Protein AF-A0AAE9IW51-F1 (afdb_monomer_lite)

Organism: Caenorhabditis briggsae (NCBI:txid6238)

Radius of gyration: 27.3 Å; chains: 1; bounding box: 55×46×80 Å

pLDDT: mean 70.77, std 19.87, range [39.03, 98.0]

Structure (mmCIF, N/CA/C/O backbone):
data_AF-A0AAE9IW51-F1
#
_entry.id   AF-A0AAE9IW51-F1
#
loop_
_atom_site.group_PDB
_atom_site.id
_atom_site.type_symbol
_atom_site.label_atom_id
_atom_site.label_alt_id
_atom_site.label_comp_id
_atom_site.label_asym_id
_atom_site.label_entity_id
_atom_site.label_seq_id
_atom_site.pdbx_PDB_ins_code
_atom_site.Cartn_x
_atom_site.Cartn_y
_atom_site.Cartn_z
_atom_site.occupancy
_atom_site.B_iso_or_equiv
_atom_site.auth_seq_id
_atom_site.auth_comp_id
_atom_site.auth_asym_id
_atom_site.auth_atom_id
_atom_site.pdbx_PDB_model_num
ATOM 1 N N . MET A 1 1 ? 14.174 -8.996 -40.559 1.00 56.66 1 MET A N 1
ATOM 2 C CA . MET A 1 1 ? 14.990 -7.969 -39.880 1.00 56.66 1 MET A CA 1
ATOM 3 C C . MET A 1 1 ? 15.028 -8.341 -38.411 1.00 56.66 1 MET A C 1
ATOM 5 O O . MET A 1 1 ? 13.970 -8.428 -37.804 1.00 56.66 1 MET A O 1
ATOM 9 N N . THR A 1 2 ? 16.195 -8.704 -37.888 1.00 71.12 2 THR A N 1
ATOM 10 C CA . THR A 1 2 ? 16.385 -9.050 -36.473 1.00 71.12 2 THR A CA 1
ATOM 11 C C . THR A 1 2 ? 16.519 -7.768 -35.658 1.00 71.12 2 THR A C 1
ATOM 13 O O . THR A 1 2 ? 17.213 -6.85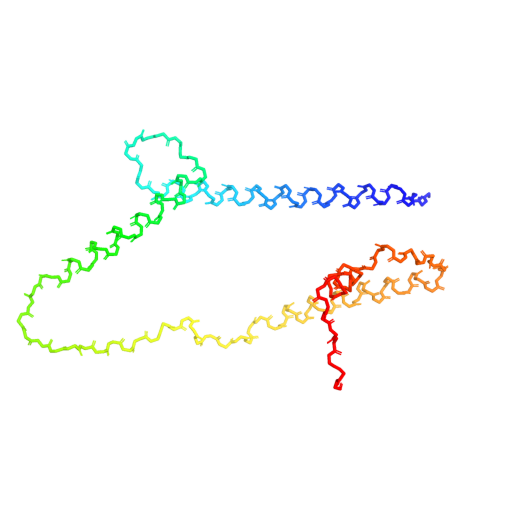4 -36.098 1.00 71.12 2 THR A O 1
ATOM 16 N N . LEU A 1 3 ? 15.854 -7.699 -34.502 1.00 78.50 3 LEU A N 1
ATOM 17 C CA . LEU A 1 3 ? 16.012 -6.584 -33.566 1.00 78.50 3 LEU A CA 1
ATOM 18 C C . LEU A 1 3 ? 17.476 -6.487 -33.131 1.00 78.50 3 LEU A C 1
ATOM 20 O O . LEU A 1 3 ? 18.125 -7.502 -32.866 1.00 78.50 3 LEU A O 1
ATOM 24 N N . THR A 1 4 ? 17.985 -5.267 -33.059 1.00 87.88 4 THR A N 1
ATOM 25 C CA . THR A 1 4 ? 19.321 -4.986 -32.540 1.00 87.88 4 THR A CA 1
ATOM 26 C C . THR A 1 4 ? 19.378 -5.274 -31.035 1.00 87.88 4 THR A C 1
ATOM 28 O O . THR A 1 4 ? 18.366 -5.239 -30.328 1.00 87.88 4 THR A O 1
ATOM 31 N N . ALA A 1 5 ? 20.575 -5.547 -30.510 1.00 83.56 5 ALA A N 1
ATOM 32 C CA . ALA A 1 5 ? 20.765 -5.792 -29.078 1.00 83.56 5 ALA A CA 1
ATOM 33 C C . ALA A 1 5 ? 20.297 -4.604 -28.211 1.00 83.56 5 ALA A C 1
ATOM 35 O O . ALA A 1 5 ? 19.733 -4.802 -27.133 1.00 83.56 5 ALA A O 1
ATOM 36 N N . GLU A 1 6 ? 20.466 -3.376 -28.708 1.00 88.00 6 GLU A N 1
ATOM 37 C CA . GLU A 1 6 ? 20.018 -2.151 -28.042 1.00 88.00 6 GLU A CA 1
ATOM 38 C C . GLU A 1 6 ? 18.486 -2.065 -27.959 1.00 88.00 6 GLU A C 1
ATOM 40 O O . GLU A 1 6 ? 17.930 -1.749 -26.903 1.00 88.00 6 GLU A O 1
ATOM 45 N N . GLU A 1 7 ? 17.779 -2.419 -29.035 1.00 83.00 7 GLU A N 1
ATOM 46 C CA . GLU A 1 7 ? 16.314 -2.468 -29.048 1.00 83.00 7 GLU A CA 1
ATOM 47 C C . GLU A 1 7 ? 15.779 -3.519 -28.067 1.00 83.00 7 GLU A C 1
ATOM 49 O O . GLU A 1 7 ? 14.828 -3.249 -27.328 1.00 83.00 7 GLU A O 1
ATOM 54 N N . ILE A 1 8 ? 16.427 -4.687 -27.990 1.00 85.19 8 ILE A N 1
ATOM 55 C CA . ILE A 1 8 ? 16.082 -5.745 -27.029 1.00 85.19 8 ILE A CA 1
ATOM 56 C C . ILE A 1 8 ? 16.307 -5.263 -25.587 1.00 85.19 8 ILE A C 1
ATOM 58 O O . ILE A 1 8 ? 15.451 -5.466 -24.719 1.00 85.19 8 ILE A O 1
ATOM 62 N N . ALA A 1 9 ? 17.434 -4.602 -25.305 1.00 86.06 9 ALA A N 1
ATOM 63 C CA . ALA A 1 9 ? 17.732 -4.057 -23.981 1.00 86.06 9 ALA A CA 1
ATOM 64 C C . ALA A 1 9 ? 16.713 -2.981 -23.564 1.00 86.06 9 ALA A C 1
ATOM 66 O O . ALA A 1 9 ? 16.192 -3.012 -22.443 1.00 86.06 9 ALA A O 1
ATOM 67 N N . ASN A 1 10 ? 16.357 -2.080 -24.483 1.00 89.06 10 ASN A N 1
ATOM 68 C CA . ASN A 1 10 ? 15.334 -1.064 -24.252 1.00 89.06 10 ASN A CA 1
ATOM 69 C C . ASN A 1 10 ? 13.959 -1.688 -23.981 1.00 89.06 10 ASN A C 1
ATOM 71 O O . ASN A 1 10 ? 13.305 -1.307 -23.007 1.00 89.06 10 ASN A O 1
ATOM 75 N N . GLN A 1 11 ? 13.543 -2.695 -24.756 1.00 86.19 11 GLN A N 1
ATOM 76 C CA . GLN A 1 11 ? 12.295 -3.427 -24.511 1.00 86.19 11 GLN A CA 1
ATOM 77 C C . GLN A 1 11 ? 12.273 -4.076 -23.122 1.00 86.19 11 GLN A C 1
ATOM 79 O O . GLN A 1 11 ? 11.302 -3.908 -22.380 1.00 86.19 11 GLN A O 1
ATOM 84 N N . LYS A 1 12 ? 13.356 -4.751 -22.712 1.00 86.44 12 LYS A N 1
ATOM 85 C CA . LYS A 1 12 ? 13.472 -5.345 -21.367 1.00 86.44 12 LYS A CA 1
ATOM 86 C C . LYS A 1 12 ? 13.305 -4.296 -20.265 1.00 86.44 12 LYS A C 1
ATOM 88 O O . LYS A 1 12 ? 12.592 -4.537 -19.288 1.00 86.44 12 LYS A O 1
ATOM 93 N N . ARG A 1 13 ? 13.919 -3.120 -20.429 1.00 89.25 13 ARG A N 1
ATOM 94 C CA . ARG A 1 13 ? 13.811 -2.002 -19.478 1.00 89.25 13 ARG A CA 1
ATOM 95 C C . ARG A 1 13 ? 12.382 -1.469 -19.385 1.00 89.25 13 ARG A C 1
ATOM 97 O O . ARG A 1 13 ? 11.875 -1.285 -18.281 1.00 89.25 13 ARG A O 1
ATOM 104 N N . VAL A 1 14 ? 11.713 -1.277 -20.524 1.00 92.12 14 VAL A N 1
ATOM 105 C CA . VAL A 1 14 ? 10.307 -0.840 -20.567 1.00 92.12 14 VAL A CA 1
ATOM 106 C C . VAL A 1 14 ? 9.403 -1.851 -19.862 1.00 92.12 14 VAL A C 1
ATOM 108 O O . VAL A 1 14 ? 8.616 -1.462 -18.999 1.00 92.12 14 VAL A O 1
ATOM 111 N N . LEU A 1 15 ? 9.558 -3.145 -20.155 1.00 89.25 15 LEU A N 1
ATOM 112 C CA . LEU A 1 15 ? 8.773 -4.208 -19.520 1.00 89.25 15 LEU A CA 1
ATOM 113 C C . LEU A 1 15 ? 9.025 -4.287 -18.007 1.00 89.25 15 LEU A C 1
ATOM 115 O O . LEU A 1 15 ? 8.082 -4.449 -17.231 1.00 89.25 15 LEU A O 1
ATOM 119 N N . LYS A 1 16 ? 10.279 -4.136 -17.557 1.00 90.06 16 LYS A N 1
ATOM 120 C CA . LYS A 1 16 ? 10.616 -4.060 -16.126 1.00 90.06 16 LYS A CA 1
ATOM 121 C C . LYS A 1 16 ? 9.899 -2.887 -15.451 1.00 90.06 16 LYS A C 1
ATOM 123 O O . LYS A 1 16 ? 9.170 -3.108 -14.487 1.00 90.06 16 LYS A O 1
ATOM 128 N N . ASN A 1 17 ? 10.016 -1.684 -16.008 1.00 93.00 17 ASN A N 1
ATOM 129 C CA . ASN A 1 17 ? 9.377 -0.486 -15.461 1.00 93.00 17 ASN A CA 1
ATOM 130 C C . ASN A 1 17 ? 7.846 -0.608 -15.441 1.00 93.00 17 ASN A C 1
ATOM 132 O O . ASN A 1 17 ? 7.191 -0.165 -14.497 1.00 93.00 17 ASN A O 1
ATOM 136 N N . GLN A 1 18 ? 7.257 -1.227 -16.467 1.00 93.25 18 GLN A N 1
ATOM 137 C CA . GLN A 1 18 ? 5.818 -1.471 -16.519 1.00 93.25 18 GLN A CA 1
ATOM 138 C C . GLN A 1 18 ? 5.366 -2.418 -15.402 1.00 93.25 18 GLN A C 1
ATOM 140 O O . GLN A 1 18 ? 4.368 -2.130 -14.738 1.00 93.25 18 GLN A O 1
ATOM 145 N N . ARG A 1 19 ? 6.114 -3.500 -15.149 1.00 94.31 19 ARG A N 1
ATOM 146 C CA . ARG A 1 19 ? 5.840 -4.425 -14.038 1.00 94.31 19 ARG A CA 1
ATOM 147 C C . ARG A 1 19 ? 5.949 -3.736 -12.681 1.00 94.31 19 ARG A C 1
ATOM 149 O O . ARG A 1 19 ? 5.055 -3.886 -11.854 1.00 94.31 19 ARG A O 1
ATOM 156 N N . GLU A 1 20 ? 6.989 -2.936 -12.464 1.00 96.56 20 GLU A N 1
ATOM 157 C CA . GLU A 1 20 ? 7.164 -2.177 -11.218 1.00 96.56 20 GLU A CA 1
ATOM 158 C C . GLU A 1 20 ? 6.029 -1.167 -11.010 1.00 96.56 20 GLU A C 1
ATOM 160 O O . GLU A 1 20 ? 5.435 -1.093 -9.933 1.00 96.56 20 GLU A O 1
ATOM 165 N N . LYS A 1 21 ? 5.638 -0.440 -12.062 1.00 96.06 21 LYS A N 1
ATOM 166 C CA . LYS A 1 21 ? 4.493 0.475 -12.012 1.00 96.06 21 LYS A CA 1
ATOM 167 C C . LYS A 1 21 ? 3.202 -0.255 -11.642 1.00 96.06 21 LYS A C 1
ATOM 169 O O . LYS A 1 21 ? 2.474 0.222 -10.773 1.00 96.06 21 LYS A O 1
ATOM 174 N N . GLN A 1 22 ? 2.922 -1.402 -12.264 1.00 96.62 22 GLN A N 1
ATOM 175 C CA . GLN A 1 22 ? 1.755 -2.227 -11.932 1.00 96.62 22 GLN A CA 1
ATOM 176 C C . GLN A 1 22 ? 1.804 -2.726 -10.483 1.00 96.62 22 GLN A C 1
ATOM 178 O O . GLN A 1 22 ? 0.794 -2.680 -9.781 1.00 96.62 22 GLN A O 1
ATOM 183 N N . HIS A 1 23 ? 2.980 -3.136 -10.010 1.00 96.44 23 HIS A N 1
ATOM 184 C CA . HIS A 1 23 ? 3.192 -3.551 -8.628 1.00 96.44 23 HIS A CA 1
ATOM 185 C C . HIS A 1 23 ? 2.836 -2.429 -7.638 1.00 96.44 23 HIS A C 1
ATOM 187 O O . HIS A 1 23 ? 1.998 -2.626 -6.754 1.00 96.44 23 HIS A O 1
ATOM 193 N N . TYR A 1 24 ? 3.374 -1.220 -7.830 1.00 97.56 24 TYR A N 1
ATOM 194 C CA . TYR A 1 24 ? 3.053 -0.075 -6.972 1.00 97.56 24 TYR A CA 1
ATOM 195 C C . TYR A 1 24 ? 1.588 0.367 -7.085 1.00 97.56 24 TYR A C 1
ATOM 197 O O . TYR A 1 24 ? 0.995 0.773 -6.084 1.00 97.56 24 TYR A O 1
ATOM 205 N N . GLN A 1 25 ? 0.980 0.279 -8.272 1.00 96.88 25 GLN A N 1
ATOM 206 C CA . GLN A 1 25 ? -0.450 0.549 -8.459 1.00 96.88 25 GLN A CA 1
ATOM 207 C C . GLN A 1 25 ? -1.314 -0.413 -7.641 1.00 96.88 25 GLN A C 1
ATOM 209 O O . GLN A 1 25 ? -2.244 0.032 -6.968 1.00 96.88 25 GLN A O 1
ATOM 214 N N . ASN A 1 26 ? -0.984 -1.706 -7.649 1.00 97.06 26 ASN A N 1
ATOM 215 C CA . ASN A 1 26 ? -1.704 -2.702 -6.866 1.00 97.06 26 ASN A CA 1
ATOM 216 C C . ASN A 1 26 ? -1.559 -2.446 -5.358 1.00 97.06 26 ASN A C 1
ATOM 218 O O . ASN A 1 26 ? -2.558 -2.414 -4.645 1.00 97.06 26 ASN A O 1
ATOM 222 N N . ILE A 1 27 ? -0.342 -2.158 -4.882 1.00 96.88 27 ILE A N 1
ATOM 223 C CA . ILE A 1 27 ? -0.100 -1.800 -3.474 1.00 96.88 27 ILE A CA 1
ATOM 224 C C . ILE A 1 27 ? -0.937 -0.587 -3.060 1.00 96.88 27 ILE A C 1
ATOM 226 O O . ILE A 1 27 ? -1.596 -0.610 -2.023 1.00 96.88 27 ILE A O 1
ATOM 230 N N . ASN A 1 28 ? -0.935 0.476 -3.868 1.00 95.94 28 ASN A N 1
ATOM 231 C CA . ASN A 1 28 ? -1.691 1.686 -3.549 1.00 95.94 28 ASN A CA 1
ATOM 232 C C . ASN A 1 28 ? -3.201 1.418 -3.523 1.00 95.94 28 ASN A C 1
ATOM 234 O O . ASN A 1 28 ? -3.888 1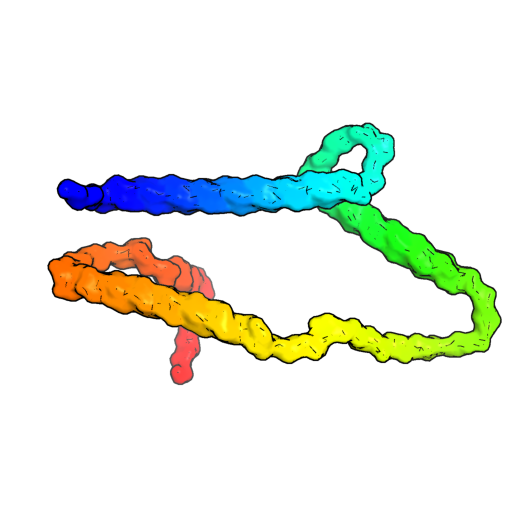.948 -2.656 1.00 95.94 28 ASN A O 1
ATOM 238 N N . LYS A 1 29 ? -3.710 0.563 -4.419 1.00 96.88 29 LYS A N 1
ATOM 239 C CA . LYS A 1 29 ? -5.121 0.157 -4.435 1.00 96.88 29 LYS A CA 1
ATOM 240 C C . LYS A 1 29 ? -5.515 -0.581 -3.155 1.00 96.88 29 LYS A C 1
ATOM 242 O O . LYS A 1 29 ? -6.560 -0.281 -2.582 1.00 96.88 29 LYS A O 1
ATOM 247 N N . GLU A 1 30 ? -4.691 -1.517 -2.686 1.00 97.81 30 GLU A N 1
ATOM 248 C CA . GLU A 1 30 ? -4.956 -2.221 -1.425 1.00 97.81 30 GLU A CA 1
ATOM 249 C C . GLU A 1 30 ? -4.841 -1.286 -0.213 1.00 97.81 30 GLU A C 1
ATOM 251 O O . GLU A 1 30 ? -5.656 -1.361 0.706 1.00 97.81 30 GLU A O 1
ATOM 256 N N . LEU A 1 31 ? -3.908 -0.332 -0.239 1.00 96.31 31 LEU A N 1
ATOM 257 C CA . LEU A 1 31 ? -3.782 0.679 0.810 1.00 96.31 31 LEU A CA 1
ATOM 258 C C . LEU A 1 31 ? -4.997 1.620 0.867 1.00 96.31 31 LEU A C 1
ATOM 260 O O . LEU A 1 31 ? -5.462 1.964 1.951 1.00 96.31 31 LEU A O 1
ATOM 264 N N . GLU A 1 32 ? -5.550 2.009 -0.284 1.00 95.31 32 GLU A N 1
ATOM 265 C CA . GLU A 1 32 ? -6.793 2.784 -0.343 1.00 95.31 32 GLU A CA 1
ATOM 266 C C . GLU A 1 32 ? -7.992 1.991 0.187 1.00 95.31 32 GLU A C 1
ATOM 268 O O . GLU A 1 32 ? -8.835 2.556 0.886 1.00 95.31 32 GLU A O 1
ATOM 273 N N . LYS A 1 33 ? -8.075 0.685 -0.108 1.00 96.25 33 LYS A N 1
ATOM 274 C CA . LYS A 1 33 ? -9.105 -0.187 0.478 1.00 96.25 33 LYS A CA 1
ATOM 275 C C . LYS A 1 33 ? -8.982 -0.248 1.997 1.00 96.25 33 LYS A C 1
ATOM 277 O O . LYS A 1 33 ? -9.999 -0.102 2.669 1.00 96.25 33 LYS A O 1
ATOM 282 N N . LEU A 1 34 ? -7.763 -0.400 2.522 1.00 96.62 34 LEU A N 1
ATOM 283 C CA . LEU A 1 34 ? -7.512 -0.364 3.962 1.00 96.62 34 LEU A CA 1
ATOM 284 C C . LEU A 1 34 ? -7.993 0.963 4.558 1.00 96.62 34 LEU A C 1
ATOM 286 O O . LEU A 1 34 ? -8.772 0.955 5.503 1.00 96.62 34 LEU A O 1
ATOM 290 N N . GLY A 1 35 ? -7.612 2.099 3.965 1.00 94.94 35 GLY A N 1
ATOM 291 C CA . GLY A 1 35 ? -8.016 3.424 4.445 1.00 94.94 35 GLY A CA 1
ATOM 292 C C . GLY A 1 35 ? -9.533 3.622 4.535 1.00 94.94 35 GLY A C 1
ATOM 293 O O . GLY A 1 35 ? -10.001 4.254 5.475 1.00 94.94 35 GLY A O 1
ATOM 294 N N . LYS A 1 36 ? -10.310 3.035 3.613 1.00 93.44 36 LYS A N 1
ATOM 295 C CA . LYS A 1 36 ? -11.786 3.087 3.630 1.00 93.44 36 LYS A CA 1
ATOM 296 C C . LYS A 1 36 ? -12.422 2.282 4.766 1.00 93.44 36 LYS A C 1
ATOM 298 O O . LYS A 1 36 ? -13.549 2.577 5.143 1.00 93.44 36 LYS A O 1
ATOM 303 N N . GLN A 1 37 ? -11.739 1.258 5.273 1.00 94.25 37 GLN A N 1
ATOM 304 C CA . GLN A 1 37 ? -12.231 0.427 6.376 1.00 94.25 37 GLN A CA 1
ATOM 305 C C . GLN A 1 37 ? -11.944 1.041 7.749 1.00 94.25 37 GLN A C 1
ATOM 307 O O . GLN A 1 37 ? -12.522 0.610 8.745 1.00 94.25 37 GLN A O 1
ATOM 312 N N . LEU A 1 38 ? -11.045 2.025 7.820 1.00 94.38 38 LEU A N 1
ATOM 313 C CA . LEU A 1 38 ? -10.666 2.645 9.081 1.00 94.38 38 LEU A CA 1
ATOM 314 C C . LEU A 1 38 ? -11.674 3.722 9.494 1.00 94.38 38 LEU A C 1
ATOM 316 O O . LEU A 1 38 ? -12.082 4.537 8.663 1.00 94.38 38 LEU A O 1
ATOM 320 N N . PRO A 1 39 ? -12.026 3.798 10.787 1.00 93.00 39 PRO A N 1
ATOM 321 C CA . PRO A 1 39 ? -12.826 4.899 11.298 1.00 93.00 39 PRO A CA 1
ATOM 322 C C . PRO A 1 39 ? -12.009 6.198 11.252 1.00 93.00 39 PRO A C 1
ATOM 324 O O . PRO A 1 39 ? -11.075 6.386 12.032 1.00 93.00 39 PRO A O 1
ATOM 327 N N . ASN A 1 40 ? -12.365 7.100 10.333 1.00 88.38 40 ASN A N 1
ATOM 328 C CA . ASN A 1 40 ? -11.741 8.414 10.194 1.00 88.38 40 ASN A CA 1
ATOM 329 C C . ASN A 1 40 ? -12.733 9.547 10.527 1.00 88.38 40 ASN A C 1
ATOM 331 O O . ASN A 1 40 ? -13.470 9.992 9.644 1.00 88.38 40 ASN A O 1
ATOM 335 N N . PRO A 1 41 ? -12.737 10.060 11.769 1.00 72.25 41 PRO A N 1
ATOM 336 C CA . PRO A 1 41 ? -13.666 11.110 12.187 1.00 72.25 41 PRO A CA 1
ATOM 337 C C . PRO A 1 41 ? -13.412 12.462 11.504 1.00 72.25 41 PRO A C 1
ATOM 339 O O . PRO A 1 41 ? -14.320 13.282 11.436 1.00 72.25 41 PRO A O 1
ATOM 342 N N . ALA A 1 42 ? -12.210 12.700 10.968 1.00 78.75 42 ALA A N 1
ATOM 343 C CA . ALA A 1 42 ? -11.888 13.936 10.257 1.00 78.75 42 ALA A CA 1
ATOM 344 C C . ALA A 1 42 ? -12.422 13.958 8.810 1.00 78.75 42 ALA A C 1
ATOM 346 O O . ALA A 1 42 ? -12.304 14.979 8.138 1.00 78.75 42 ALA A O 1
ATOM 347 N N . GLY A 1 43 ? -12.957 12.839 8.296 1.00 76.88 43 GLY A N 1
ATOM 348 C CA . GLY A 1 43 ? -13.564 12.733 6.958 1.00 76.88 43 GLY A CA 1
ATOM 349 C C . GLY A 1 43 ? -12.617 12.943 5.763 1.00 76.88 43 GLY A C 1
ATOM 350 O O . GLY A 1 43 ? -13.030 12.777 4.618 1.00 76.88 43 GLY A O 1
ATOM 351 N N . GLY A 1 44 ? -11.354 13.304 6.004 1.00 84.06 44 GLY A N 1
ATOM 352 C CA . GLY A 1 44 ? -10.359 13.605 4.975 1.00 84.06 44 GLY A CA 1
ATOM 353 C C . GLY A 1 44 ? -9.614 12.384 4.427 1.00 84.06 44 GLY A C 1
ATOM 354 O O . GLY A 1 44 ? -9.709 11.268 4.936 1.00 84.06 44 GLY A O 1
ATOM 355 N N . LYS A 1 45 ? -8.810 12.600 3.382 1.00 89.12 45 LYS A N 1
ATOM 356 C CA . LYS A 1 45 ? -7.914 11.568 2.845 1.00 89.12 45 LYS A CA 1
ATOM 357 C C . LYS A 1 45 ? -6.727 11.363 3.790 1.00 89.12 45 LYS A C 1
ATOM 359 O O . LYS A 1 45 ? -6.005 12.311 4.075 1.00 89.12 45 LYS A O 1
ATOM 364 N N . LEU A 1 46 ? -6.501 10.125 4.223 1.00 89.88 46 LEU A N 1
ATOM 365 C CA . LEU A 1 46 ? -5.322 9.752 5.008 1.00 89.88 46 LEU A CA 1
ATOM 366 C C . LEU A 1 46 ? -4.105 9.573 4.090 1.00 89.88 46 LEU A C 1
ATOM 368 O O . LEU A 1 46 ? -4.212 8.991 3.006 1.00 89.88 46 LEU A O 1
ATOM 372 N N . SER A 1 47 ? -2.928 10.024 4.526 1.00 95.38 47 SER A N 1
ATOM 373 C CA . SER A 1 47 ? -1.664 9.659 3.877 1.00 95.38 47 SER A CA 1
ATOM 374 C C . SER A 1 47 ? -1.333 8.176 4.098 1.00 95.38 47 SER A C 1
ATOM 376 O O . SER A 1 47 ? -1.935 7.495 4.932 1.00 95.38 47 SER A O 1
ATOM 378 N N . LYS A 1 48 ? -0.335 7.650 3.370 1.00 94.38 48 LYS A N 1
ATOM 379 C CA . LYS A 1 48 ? 0.079 6.240 3.493 1.00 94.38 48 LYS A CA 1
ATOM 380 C C . LYS A 1 48 ? 0.508 5.885 4.920 1.00 94.38 48 LYS A C 1
ATOM 382 O O . LYS A 1 48 ? 0.067 4.881 5.469 1.00 94.38 48 LYS A O 1
ATOM 387 N N . ILE A 1 49 ? 1.338 6.735 5.525 1.00 96.94 49 ILE A N 1
ATOM 388 C CA . ILE A 1 49 ? 1.844 6.539 6.889 1.00 96.94 49 ILE A CA 1
ATOM 389 C C . ILE A 1 49 ? 0.705 6.663 7.904 1.00 96.94 49 ILE A C 1
ATOM 391 O O . ILE A 1 49 ? 0.620 5.856 8.826 1.00 96.94 49 ILE A O 1
ATOM 395 N N . GLU A 1 50 ? -0.185 7.642 7.737 1.00 95.06 50 GLU A N 1
ATOM 396 C CA . GLU A 1 50 ? -1.334 7.817 8.633 1.00 95.06 50 GLU A CA 1
ATOM 397 C C . GLU A 1 50 ? -2.301 6.641 8.555 1.00 95.06 50 GLU A C 1
ATOM 399 O O . GLU A 1 50 ? -2.734 6.161 9.596 1.00 95.06 50 GLU A O 1
ATOM 404 N N . THR A 1 51 ? -2.572 6.130 7.351 1.00 96.44 51 THR A N 1
ATOM 405 C CA . THR A 1 51 ? -3.402 4.935 7.138 1.00 96.44 51 THR A CA 1
ATOM 406 C C . THR A 1 51 ? -2.850 3.749 7.928 1.00 96.44 51 THR A C 1
ATOM 408 O O . THR A 1 51 ? -3.580 3.117 8.685 1.00 96.44 51 THR A O 1
ATOM 411 N N . LEU A 1 52 ? -1.543 3.484 7.830 1.00 98.00 52 LEU A N 1
ATOM 412 C CA . LEU A 1 52 ? -0.903 2.382 8.557 1.00 98.00 52 LEU A CA 1
ATOM 413 C C . LEU A 1 52 ? -0.906 2.603 10.079 1.00 98.00 52 LEU A C 1
ATOM 415 O O . LEU A 1 52 ? -1.218 1.689 10.842 1.00 98.00 52 LEU A O 1
ATOM 419 N N . LYS A 1 53 ? -0.605 3.824 10.542 1.00 96.56 53 LYS A N 1
ATOM 420 C CA . LYS A 1 53 ? -0.643 4.167 11.975 1.00 96.56 53 LYS A CA 1
ATOM 421 C C . LYS A 1 53 ? -2.051 4.034 12.553 1.00 96.56 53 LYS A C 1
ATOM 423 O O . LYS A 1 53 ? -2.208 3.524 13.662 1.00 96.56 53 LYS A O 1
ATOM 428 N N . LEU A 1 54 ? -3.062 4.500 11.823 1.00 94.94 54 LEU A N 1
ATOM 429 C CA . LEU A 1 54 ? -4.457 4.430 12.240 1.00 94.94 54 LEU A CA 1
ATOM 430 C C . LEU A 1 54 ? -4.963 2.984 12.236 1.00 94.94 54 LEU A C 1
ATOM 432 O O . LEU A 1 54 ? -5.650 2.604 13.176 1.00 94.94 54 LEU A O 1
ATOM 436 N N . ALA A 1 55 ? -4.558 2.165 11.260 1.00 97.38 55 ALA A N 1
ATOM 437 C CA . ALA A 1 55 ? -4.883 0.740 11.226 1.00 97.38 55 ALA A CA 1
ATOM 438 C C . ALA A 1 55 ? -4.388 0.007 12.476 1.00 97.38 55 ALA A C 1
ATOM 440 O O . ALA A 1 55 ? -5.171 -0.672 13.136 1.00 97.38 55 ALA A O 1
ATOM 441 N N . ASN A 1 56 ? -3.125 0.211 12.860 1.00 96.62 56 ASN A N 1
ATOM 442 C CA . ASN A 1 56 ? -2.582 -0.394 14.076 1.00 96.62 56 ASN A CA 1
ATOM 443 C C . ASN A 1 56 ? -3.332 0.071 15.329 1.00 96.62 56 ASN A C 1
ATOM 445 O O . ASN A 1 56 ? -3.728 -0.754 16.147 1.00 96.62 56 ASN A O 1
ATOM 449 N N . LYS A 1 57 ? -3.592 1.378 15.465 1.00 95.12 57 LYS A N 1
ATOM 450 C CA . LYS A 1 57 ? -4.379 1.904 16.592 1.00 95.12 57 LYS A CA 1
ATOM 451 C C . LYS A 1 57 ? -5.777 1.292 16.645 1.00 95.12 57 LYS A C 1
ATOM 453 O O . LYS A 1 57 ? -6.236 0.935 17.724 1.00 95.12 57 LYS A O 1
ATOM 458 N N . TYR A 1 58 ? -6.431 1.152 15.495 1.00 96.69 58 TYR A N 1
ATOM 459 C CA . TYR A 1 58 ? -7.765 0.575 15.412 1.00 96.69 58 TYR A CA 1
ATOM 460 C C . TYR A 1 58 ? -7.772 -0.906 15.806 1.00 96.69 58 TYR A C 1
ATOM 462 O O . TYR A 1 58 ? -8.613 -1.304 16.608 1.00 96.69 58 TYR A O 1
ATOM 470 N N . LEU A 1 59 ? -6.799 -1.699 15.342 1.00 96.25 59 LEU A N 1
ATOM 471 C CA . LEU A 1 59 ? -6.630 -3.091 15.776 1.00 96.25 59 LEU A CA 1
ATOM 472 C C . LEU A 1 59 ? -6.461 -3.198 17.297 1.00 96.25 59 LEU A C 1
ATOM 474 O O . LEU A 1 59 ? -7.115 -4.027 17.925 1.00 96.25 59 LEU A O 1
ATOM 478 N N . GLU A 1 60 ? -5.631 -2.348 17.902 1.00 94.88 60 GLU A N 1
ATOM 479 C CA . GLU A 1 60 ? -5.432 -2.345 19.356 1.00 94.88 60 GLU A CA 1
ATOM 480 C C . GLU A 1 60 ? -6.698 -1.936 20.121 1.00 94.88 60 GLU A C 1
ATOM 482 O O . GLU A 1 60 ? -7.043 -2.564 21.122 1.00 94.88 60 GLU A O 1
ATOM 487 N N . SER A 1 61 ? -7.439 -0.934 19.641 1.00 93.50 61 SER A N 1
ATOM 488 C CA . SER A 1 61 ? -8.733 -0.561 20.222 1.00 93.50 61 SER A CA 1
ATOM 489 C C . SER A 1 61 ? -9.747 -1.702 20.145 1.00 93.50 61 SER A C 1
ATOM 491 O O . SER A 1 61 ? -10.408 -1.985 21.140 1.00 93.50 61 SER A O 1
ATOM 493 N N . LEU A 1 62 ? -9.843 -2.392 19.005 1.00 94.06 62 LEU A N 1
ATOM 494 C CA . LEU A 1 62 ? -10.736 -3.542 18.848 1.00 94.06 62 LEU A CA 1
ATOM 495 C C . LEU A 1 62 ? -10.372 -4.681 19.807 1.00 94.06 62 LEU A C 1
ATOM 497 O O . LEU A 1 62 ? -11.263 -5.237 20.443 1.00 94.06 62 LEU A O 1
ATOM 501 N N . LYS A 1 63 ? -9.079 -4.996 19.962 1.00 95.38 63 LYS A N 1
ATOM 502 C CA . LYS A 1 63 ? -8.610 -6.004 20.928 1.00 95.38 63 LYS A CA 1
ATOM 503 C C . LYS A 1 63 ? -9.008 -5.643 22.358 1.00 95.38 63 LYS A C 1
ATOM 505 O O . LYS A 1 63 ? -9.541 -6.493 23.061 1.00 95.38 63 LYS A O 1
ATOM 510 N N . LYS A 1 64 ? -8.795 -4.388 22.771 1.00 92.25 64 LYS A N 1
ATOM 511 C CA . LYS A 1 64 ? -9.198 -3.908 24.103 1.00 92.25 64 LYS A CA 1
ATOM 512 C C . LYS A 1 64 ? -10.702 -4.018 24.308 1.00 92.25 64 LYS A C 1
ATOM 514 O O . LYS A 1 64 ? -11.122 -4.629 25.276 1.00 92.25 64 LYS A O 1
ATOM 519 N N . MET A 1 65 ? -11.503 -3.534 23.357 1.00 92.06 65 MET A N 1
ATOM 520 C CA . MET A 1 65 ? -12.966 -3.617 23.432 1.00 92.06 65 MET A CA 1
ATOM 521 C C . MET A 1 65 ? -13.482 -5.058 23.496 1.00 92.06 65 MET A C 1
ATOM 523 O O . MET A 1 65 ? -14.523 -5.303 24.095 1.00 92.06 65 MET A O 1
ATOM 527 N N . LEU A 1 66 ? -12.806 -6.006 22.843 1.00 92.00 66 LEU A N 1
ATOM 528 C CA . LEU A 1 66 ? -13.155 -7.423 22.927 1.00 92.00 66 LEU A CA 1
ATOM 529 C C . LEU A 1 66 ? -12.781 -8.010 24.292 1.00 92.00 66 LEU A C 1
ATOM 531 O O . LEU A 1 66 ? -13.597 -8.709 24.878 1.00 92.00 66 LEU A O 1
ATOM 535 N N . ASN A 1 67 ? -11.604 -7.671 24.821 1.00 86.44 67 ASN A N 1
ATOM 536 C CA . ASN A 1 67 ? -11.124 -8.165 26.111 1.00 86.44 67 ASN A CA 1
ATOM 537 C C . ASN A 1 67 ? -11.895 -7.557 27.301 1.00 86.44 67 ASN A C 1
ATOM 539 O O . ASN A 1 67 ? -12.235 -8.259 28.240 1.00 86.44 67 ASN A O 1
ATOM 543 N N . GLU A 1 68 ? -12.250 -6.272 27.235 1.00 72.62 68 GLU A N 1
ATOM 544 C CA . GLU A 1 68 ? -13.078 -5.576 28.235 1.00 72.62 68 GLU A CA 1
ATOM 545 C C . GLU A 1 68 ? -14.531 -6.086 28.244 1.00 72.62 68 GLU A C 1
ATOM 547 O O . GLU A 1 68 ? -15.222 -6.008 29.258 1.00 72.62 68 GLU A O 1
ATOM 552 N N . LYS A 1 69 ? -15.018 -6.650 27.130 1.00 58.78 69 LYS A N 1
ATOM 553 C CA . LYS A 1 69 ? -16.329 -7.318 27.077 1.00 58.78 69 LYS A CA 1
ATOM 554 C C . LYS A 1 69 ? -16.331 -8.700 27.735 1.00 58.78 69 LYS A C 1
ATOM 556 O O . LYS A 1 69 ? -17.415 -9.206 28.019 1.00 58.78 69 LYS A O 1
ATOM 561 N N . GLU A 1 70 ? -15.165 -9.288 28.011 1.00 54.84 70 GLU A N 1
ATOM 562 C CA . GLU A 1 70 ? -15.057 -10.501 28.833 1.00 54.84 70 GLU A CA 1
ATOM 563 C C . GLU A 1 70 ? -15.145 -10.199 30.344 1.00 54.84 70 GLU A C 1
ATOM 565 O O . GLU A 1 70 ? -15.400 -11.107 31.132 1.00 54.84 70 GLU A O 1
ATOM 570 N N . ASP A 1 71 ? -15.052 -8.927 30.760 1.00 48.09 71 ASP A N 1
ATOM 571 C CA . ASP A 1 71 ? -15.137 -8.512 32.171 1.00 48.09 71 ASP A CA 1
ATOM 572 C C . ASP A 1 71 ? -16.578 -8.374 32.710 1.00 48.09 71 ASP A C 1
ATOM 574 O O . ASP A 1 71 ? -16.800 -7.896 33.829 1.00 48.09 71 ASP A O 1
ATOM 578 N N . ILE A 1 72 ? -17.585 -8.869 31.980 1.00 44.25 72 ILE A N 1
ATOM 579 C CA . ILE A 1 72 ? -18.878 -9.211 32.586 1.00 44.25 72 ILE A CA 1
ATOM 580 C C . ILE A 1 72 ? -18.675 -10.528 33.339 1.00 44.25 72 ILE A C 1
ATOM 582 O O . ILE A 1 72 ? -18.912 -11.602 32.801 1.00 44.25 72 ILE A O 1
ATOM 586 N N . LYS A 1 73 ? -18.205 -10.447 34.587 1.00 44.09 73 LYS A N 1
ATOM 587 C CA . LYS A 1 73 ? -17.979 -11.601 35.472 1.00 44.09 73 LYS A CA 1
ATOM 588 C C . LYS A 1 73 ? -19.235 -12.485 35.590 1.00 44.09 73 LYS A C 1
ATOM 590 O O . LYS A 1 73 ? -20.221 -12.027 36.169 1.00 44.09 73 LYS A O 1
ATOM 595 N N . PRO A 1 74 ? -19.157 -13.796 35.298 1.00 39.78 74 PRO A N 1
ATOM 596 C CA . PRO A 1 74 ? -19.803 -14.791 36.122 1.00 39.78 74 PRO A CA 1
ATOM 597 C C . PRO A 1 74 ? -18.730 -15.446 36.997 1.00 39.78 74 PRO A C 1
ATOM 599 O O . PRO A 1 74 ? -17.773 -16.056 36.533 1.00 39.78 74 PRO A O 1
ATOM 602 N N . MET A 1 75 ? -18.883 -15.231 38.297 1.00 44.62 75 MET A N 1
ATOM 603 C CA . MET A 1 75 ? -18.569 -16.159 39.381 1.00 44.62 75 MET A CA 1
ATOM 604 C C . MET A 1 75 ? -17.772 -17.432 39.000 1.00 44.62 75 MET A C 1
ATOM 606 O O . MET A 1 75 ? -18.285 -18.329 38.341 1.00 44.62 75 MET A O 1
ATOM 610 N N . ALA A 1 76 ? -16.534 -17.510 39.499 1.00 48.66 76 ALA A N 1
ATOM 611 C CA . ALA A 1 76 ? -15.750 -18.720 39.768 1.00 48.66 76 ALA A CA 1
ATOM 612 C C . ALA A 1 76 ? -15.860 -19.895 38.769 1.00 48.66 76 ALA A C 1
ATOM 614 O O . ALA A 1 76 ? -16.591 -20.855 38.997 1.00 48.66 76 ALA A O 1
ATOM 615 N N . THR A 1 77 ? -14.999 -19.939 37.749 1.00 45.69 77 THR A N 1
ATOM 616 C CA . THR A 1 77 ? -14.379 -21.208 37.316 1.00 45.69 77 THR A CA 1
ATOM 617 C C . THR A 1 77 ? -13.064 -20.916 36.588 1.00 45.69 77 THR A C 1
ATOM 619 O O . THR A 1 77 ? -12.997 -19.983 35.798 1.00 45.69 77 THR A O 1
ATOM 622 N N . GLY A 1 78 ? -12.008 -21.671 36.911 1.00 44.78 78 GLY A N 1
ATOM 623 C CA . GLY A 1 78 ? -10.612 -21.403 36.532 1.00 44.78 78 GLY A CA 1
ATOM 624 C C . GLY A 1 78 ? -10.293 -21.373 35.025 1.00 44.78 78 GLY A C 1
ATOM 625 O O . GLY A 1 78 ? -11.174 -21.571 34.188 1.00 44.78 78 GLY A O 1
ATOM 626 N N . PRO A 1 79 ? -9.017 -21.137 34.658 1.00 45.94 79 PRO A N 1
ATOM 627 C CA . PRO A 1 79 ? -8.622 -20.899 33.273 1.00 45.94 79 PRO A CA 1
ATOM 628 C C . PRO A 1 79 ? -8.888 -22.136 32.409 1.00 45.94 79 PRO A C 1
ATOM 630 O O . PRO A 1 79 ? -8.172 -23.139 32.484 1.00 45.94 79 PRO A O 1
ATOM 633 N N . ARG A 1 80 ? -9.910 -22.072 31.550 1.00 53.62 80 ARG A N 1
ATOM 634 C CA . ARG A 1 80 ? -10.107 -23.069 30.496 1.00 53.62 80 ARG A CA 1
ATOM 635 C C . ARG A 1 80 ? -9.052 -22.817 29.423 1.00 53.62 80 ARG A C 1
ATOM 637 O O . ARG A 1 80 ? -9.146 -21.859 28.665 1.00 53.62 80 ARG A O 1
ATOM 644 N N . LYS A 1 81 ? -8.032 -23.679 29.359 1.00 52.09 81 LYS A N 1
ATOM 645 C CA . LYS A 1 81 ? -7.114 -23.745 28.214 1.00 52.09 81 LYS A CA 1
ATOM 646 C C . LYS A 1 81 ? -7.911 -24.177 26.987 1.00 52.09 81 LYS A C 1
ATOM 648 O O . LYS A 1 81 ? -8.140 -25.364 26.775 1.00 52.09 81 LYS A O 1
ATOM 653 N N . ILE A 1 82 ? -8.329 -23.210 26.186 1.00 49.59 82 ILE A N 1
ATOM 654 C CA . ILE A 1 82 ? -8.891 -23.455 24.866 1.00 49.59 82 IL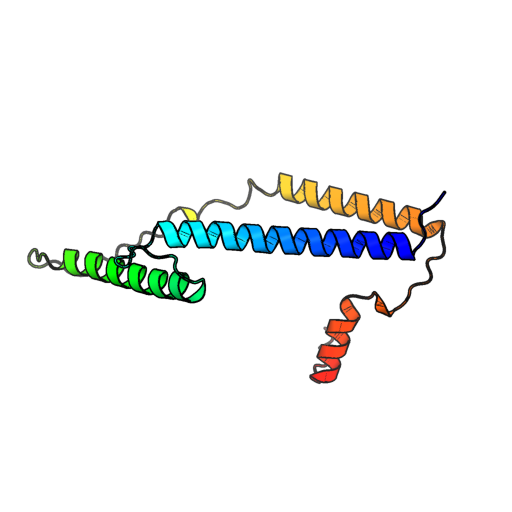E A CA 1
ATOM 655 C C . ILE A 1 82 ? -7.707 -23.750 23.932 1.00 49.59 82 ILE A C 1
ATOM 657 O O . ILE A 1 82 ? -7.061 -22.850 23.405 1.00 49.59 82 ILE A O 1
ATOM 661 N N . LYS A 1 83 ? -7.370 -25.037 23.786 1.00 52.50 83 LYS A N 1
ATOM 662 C CA . LYS A 1 83 ? -6.544 -25.532 22.678 1.00 52.50 83 LYS A CA 1
ATOM 663 C C . LYS A 1 83 ? -7.454 -25.680 21.457 1.00 52.50 83 LYS A C 1
ATOM 665 O O . LYS A 1 83 ? -7.972 -26.763 21.218 1.00 52.50 83 LYS A O 1
ATOM 670 N N . VAL A 1 84 ? -7.678 -24.608 20.710 1.00 56.12 84 VAL A N 1
ATOM 671 C CA . VAL A 1 84 ? -8.067 -24.747 19.299 1.00 56.12 84 VAL A CA 1
ATOM 672 C C . VAL A 1 84 ? -6.900 -24.243 18.478 1.00 56.12 84 VAL A C 1
ATOM 674 O O . VAL A 1 84 ? -6.696 -23.041 18.336 1.00 56.12 84 VAL A O 1
ATOM 677 N N . GLU A 1 85 ? -6.099 -25.181 17.980 1.00 55.00 85 GLU A N 1
ATOM 678 C CA . GLU A 1 85 ? -5.326 -24.909 16.777 1.00 55.00 85 GLU A CA 1
ATOM 679 C C . GLU A 1 85 ? -6.332 -24.641 15.651 1.00 55.00 85 GLU A C 1
ATOM 681 O O . GLU A 1 85 ? -7.233 -25.454 15.434 1.00 55.00 85 GLU A O 1
ATOM 686 N N . PRO A 1 86 ? -6.252 -23.492 14.970 1.00 54.97 86 PRO A N 1
ATOM 687 C CA . PRO A 1 86 ? -7.194 -23.180 13.913 1.00 54.97 86 PRO A CA 1
ATOM 688 C C . PRO A 1 86 ? -6.958 -24.106 12.707 1.00 54.97 86 PRO A C 1
ATOM 690 O O . PRO A 1 86 ? -5.840 -24.229 12.209 1.00 54.97 86 PRO A O 1
ATOM 693 N N . GLU A 1 87 ? -8.031 -24.733 12.217 1.00 57.69 87 GLU A N 1
ATOM 694 C CA . GLU A 1 87 ? -8.019 -25.795 11.191 1.00 57.69 87 GLU A CA 1
ATOM 695 C C . GLU A 1 87 ? -7.323 -25.427 9.865 1.00 57.69 87 GLU A C 1
ATOM 697 O O . GLU A 1 87 ? -6.960 -26.311 9.090 1.00 57.69 87 GLU A O 1
ATOM 702 N N . TRP A 1 88 ? -7.069 -24.143 9.585 1.00 54.47 88 TRP A N 1
ATOM 703 C CA . TRP A 1 88 ? -6.333 -23.735 8.381 1.00 54.47 88 TRP A CA 1
ATOM 704 C C . TRP A 1 88 ? -4.858 -24.169 8.389 1.00 54.47 88 TRP A C 1
ATOM 706 O O . TRP A 1 88 ? -4.232 -24.183 7.330 1.00 54.47 88 TRP A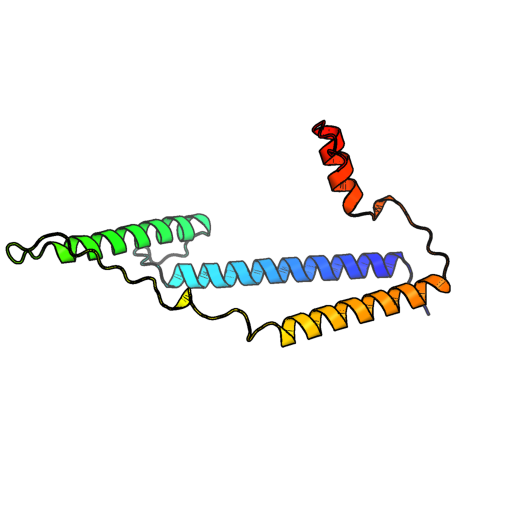 O 1
ATOM 716 N N . ILE A 1 89 ? -4.313 -24.559 9.548 1.00 54.34 89 ILE A N 1
ATOM 717 C CA . ILE A 1 89 ? -2.948 -25.093 9.662 1.00 54.34 89 ILE A CA 1
ATOM 718 C C . ILE A 1 89 ? -2.868 -26.549 9.144 1.00 54.34 89 ILE A C 1
ATOM 720 O O . ILE A 1 89 ? -1.788 -27.014 8.791 1.00 54.34 89 ILE A O 1
ATOM 724 N N . ALA A 1 90 ? -3.998 -27.256 8.998 1.00 54.53 90 ALA A N 1
ATOM 725 C CA . ALA A 1 90 ? -4.035 -28.688 8.681 1.00 54.53 90 ALA A CA 1
ATOM 726 C C . ALA A 1 90 ? -4.599 -29.033 7.286 1.00 54.53 90 ALA A C 1
ATOM 728 O O . ALA A 1 90 ? -5.186 -30.099 7.106 1.00 54.53 90 ALA A O 1
ATOM 729 N N . GLN A 1 91 ? -4.416 -28.183 6.268 1.00 50.44 91 GLN A N 1
ATOM 730 C CA . GLN A 1 91 ? -4.644 -28.627 4.885 1.00 50.44 91 GLN A CA 1
ATOM 731 C C . GLN A 1 91 ? -3.353 -29.225 4.303 1.00 50.44 91 GLN A C 1
ATOM 733 O O . GLN A 1 91 ? -2.365 -28.499 4.159 1.00 50.44 91 GLN A O 1
ATOM 738 N N . PRO A 1 92 ? -3.319 -30.523 3.936 1.00 53.19 92 PRO A N 1
ATOM 739 C CA . PRO A 1 92 ? -2.145 -31.097 3.297 1.00 53.19 92 PRO A CA 1
ATOM 740 C C . PRO A 1 92 ? -1.876 -30.36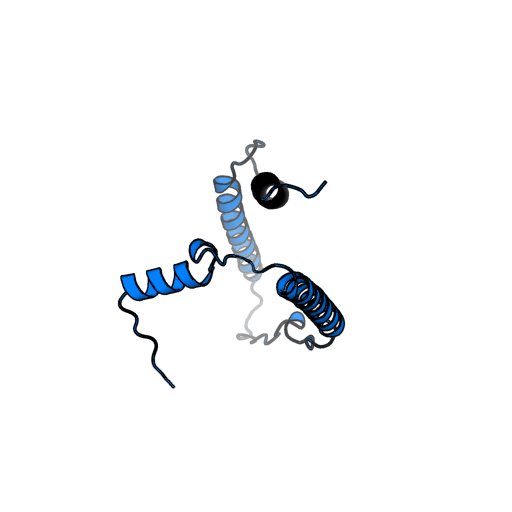9 1.972 1.00 53.19 92 PRO A C 1
ATOM 742 O O . PRO A 1 92 ? -2.766 -30.206 1.135 1.00 53.19 92 PRO A O 1
ATOM 745 N N . VAL A 1 93 ? -0.625 -29.938 1.777 1.00 54.47 93 VAL A N 1
ATOM 746 C CA . VAL A 1 93 ? -0.089 -29.156 0.636 1.00 54.47 93 VAL A CA 1
ATOM 747 C C . VAL A 1 93 ? -0.071 -29.968 -0.680 1.00 54.47 93 VAL A C 1
ATOM 749 O O . VAL A 1 93 ? 0.814 -29.836 -1.521 1.00 54.47 93 VAL A O 1
ATOM 752 N N . VAL A 1 94 ? -1.036 -30.860 -0.885 1.00 55.50 94 VAL A N 1
ATOM 753 C CA . VAL A 1 94 ? -1.028 -31.835 -1.981 1.00 55.50 94 VAL A CA 1
ATOM 754 C C . VAL A 1 94 ? -1.773 -31.295 -3.208 1.00 55.50 94 VAL A C 1
ATOM 756 O O . VAL A 1 94 ? -1.337 -31.515 -4.333 1.00 55.50 94 VAL A O 1
ATOM 759 N N . ALA A 1 95 ? -2.803 -30.461 -3.027 1.00 50.88 95 ALA A N 1
ATOM 760 C CA . ALA A 1 95 ? -3.647 -29.974 -4.129 1.00 50.88 95 ALA A CA 1
ATOM 761 C C . ALA A 1 95 ? -3.025 -28.865 -5.010 1.00 50.88 95 ALA A C 1
ATOM 763 O O . ALA A 1 95 ? -3.652 -28.402 -5.960 1.00 50.88 95 ALA A O 1
ATOM 764 N N . LYS A 1 96 ? -1.798 -28.409 -4.722 1.00 49.84 96 LYS A N 1
ATOM 765 C CA . LYS A 1 96 ? -1.105 -27.379 -5.528 1.00 49.84 96 LYS A CA 1
ATOM 766 C C . LYS A 1 96 ? 0.120 -27.903 -6.275 1.00 49.84 96 LYS A C 1
ATOM 768 O O . LYS A 1 96 ? 0.727 -27.149 -7.033 1.00 49.84 96 LYS A O 1
ATOM 773 N N . GLN A 1 97 ? 0.476 -29.179 -6.115 1.00 49.19 97 GLN A N 1
ATOM 774 C CA . GLN A 1 97 ? 1.682 -29.714 -6.745 1.00 49.19 97 GLN A CA 1
ATOM 775 C C . GLN A 1 97 ? 1.554 -29.886 -8.260 1.00 49.19 97 GLN A C 1
ATOM 777 O O . GLN A 1 97 ? 2.542 -29.680 -8.950 1.00 49.19 97 GLN A O 1
ATOM 782 N N . GLU A 1 98 ? 0.379 -30.195 -8.812 1.00 52.62 98 GLU A N 1
ATOM 783 C CA . GLU A 1 98 ? 0.224 -30.362 -10.270 1.00 52.62 98 GLU A CA 1
ATOM 784 C C . GLU A 1 98 ? 0.419 -29.057 -11.044 1.00 52.62 98 GLU A C 1
ATOM 786 O O . GLU A 1 98 ? 1.111 -29.035 -12.063 1.00 52.62 98 GLU A O 1
ATOM 791 N N . LYS A 1 99 ? -0.104 -27.941 -10.520 1.00 53.56 99 LYS A N 1
ATOM 792 C CA . LYS A 1 99 ? 0.117 -26.615 -11.115 1.00 53.56 99 LYS A CA 1
ATOM 793 C C . LYS A 1 99 ? 1.573 -26.174 -10.989 1.00 53.56 99 LYS A C 1
ATOM 795 O O . LYS A 1 99 ? 2.126 -25.651 -11.946 1.00 53.56 99 LYS A O 1
ATOM 800 N N . VAL A 1 100 ? 2.217 -26.441 -9.850 1.00 55.88 100 VAL A N 1
ATOM 801 C CA . VAL A 1 100 ? 3.643 -26.129 -9.644 1.00 55.88 100 VAL A CA 1
ATOM 802 C C . VAL A 1 100 ? 4.546 -27.007 -10.519 1.00 55.88 100 VAL A C 1
ATOM 804 O O . VAL A 1 100 ? 5.517 -26.502 -11.070 1.00 55.88 100 VAL A O 1
ATOM 807 N N . LYS A 1 101 ? 4.216 -28.291 -10.705 1.00 56.00 101 LYS A N 1
ATOM 808 C CA . LYS A 1 101 ? 4.923 -29.197 -11.626 1.00 56.00 101 LYS A CA 1
ATOM 809 C C . LYS A 1 101 ? 4.774 -28.739 -13.076 1.00 56.00 101 LYS A C 1
ATOM 811 O O . LYS A 1 101 ? 5.775 -28.688 -13.776 1.00 56.00 101 LYS A O 1
ATOM 816 N N . SER A 1 102 ? 3.571 -28.332 -13.487 1.00 59.66 102 SER A N 1
ATOM 817 C CA . SER A 1 102 ? 3.324 -27.800 -14.836 1.00 59.66 102 SER A CA 1
ATOM 818 C C . SER A 1 102 ? 4.115 -26.514 -15.089 1.00 59.66 102 SER A C 1
ATOM 820 O O . SER A 1 102 ? 4.802 -26.413 -16.094 1.00 59.66 102 SER A O 1
ATOM 822 N N . ILE A 1 103 ? 4.122 -25.581 -14.129 1.00 59.44 103 ILE A N 1
ATOM 823 C CA . ILE A 1 103 ? 4.905 -24.337 -14.228 1.00 59.44 103 ILE A CA 1
ATOM 824 C C . ILE A 1 103 ? 6.411 -24.633 -14.258 1.00 59.44 103 ILE A C 1
ATOM 826 O O . ILE A 1 103 ? 7.152 -24.013 -15.013 1.00 59.44 103 ILE A O 1
ATOM 830 N N . LYS A 1 104 ? 6.887 -25.594 -13.455 1.00 60.31 104 LYS A N 1
ATOM 831 C CA . LYS A 1 104 ? 8.303 -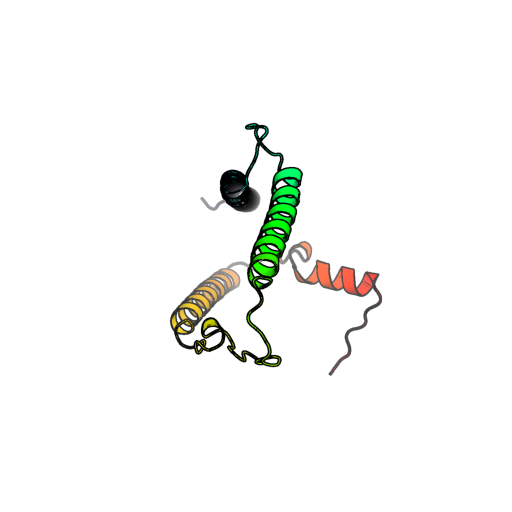25.983 -13.441 1.00 60.31 104 LYS A CA 1
ATOM 832 C C . LYS A 1 104 ? 8.730 -26.623 -14.767 1.00 60.31 104 LYS A C 1
ATOM 834 O O . LYS A 1 104 ? 9.843 -26.364 -15.211 1.00 60.31 104 LYS A O 1
ATOM 839 N N . MET A 1 105 ? 7.854 -27.413 -15.389 1.00 63.50 105 MET A N 1
ATOM 840 C CA . MET A 1 105 ? 8.088 -27.997 -16.714 1.00 63.50 105 MET A CA 1
ATOM 841 C C . MET A 1 105 ? 8.100 -26.937 -17.812 1.00 63.50 105 MET A C 1
ATOM 843 O O . MET A 1 105 ? 8.996 -26.956 -18.644 1.00 63.50 105 MET A O 1
ATOM 847 N N . GLU A 1 106 ? 7.184 -25.973 -17.762 1.00 65.44 106 GLU A N 1
ATOM 848 C CA . GLU A 1 106 ? 7.133 -24.868 -18.721 1.00 65.44 106 GLU A CA 1
ATOM 849 C C . GLU A 1 106 ? 8.399 -23.991 -18.631 1.00 65.44 106 GLU A C 1
ATOM 851 O O . GLU A 1 106 ? 9.015 -23.667 -19.642 1.00 65.44 106 GLU A O 1
ATOM 856 N N . ILE A 1 107 ? 8.874 -23.686 -17.415 1.00 67.75 107 ILE A N 1
ATOM 857 C CA . ILE A 1 107 ? 10.139 -22.956 -17.198 1.00 67.75 107 ILE A CA 1
ATOM 858 C C . ILE A 1 107 ? 11.351 -23.735 -17.737 1.00 67.75 107 ILE A C 1
ATOM 860 O O . ILE A 1 107 ? 12.273 -23.126 -18.280 1.00 67.75 107 ILE A O 1
ATOM 864 N N . LEU A 1 108 ? 11.370 -25.063 -17.584 1.00 63.28 108 LEU A N 1
ATOM 865 C CA . LEU A 1 108 ? 12.443 -25.916 -18.106 1.00 63.28 108 LEU A CA 1
ATOM 866 C C . LEU A 1 108 ? 12.417 -25.991 -19.636 1.00 63.28 108 LEU A C 1
ATOM 868 O O . LEU A 1 108 ? 13.471 -25.887 -20.252 1.00 63.28 108 LEU A O 1
ATOM 872 N N . GLU A 1 109 ? 11.235 -26.086 -20.240 1.00 64.25 109 GLU A N 1
ATOM 873 C CA . GLU A 1 109 ? 11.062 -26.109 -21.694 1.00 64.25 109 GLU A CA 1
ATOM 874 C C . GLU A 1 109 ? 11.515 -24.789 -22.341 1.00 64.25 109 GLU A C 1
ATOM 876 O O . GLU A 1 109 ? 12.243 -24.805 -23.332 1.00 64.25 109 GLU A O 1
ATOM 881 N N . TYR A 1 110 ? 11.194 -23.641 -21.731 1.00 55.03 110 TYR A N 1
ATOM 882 C CA . TYR A 1 110 ? 11.709 -22.341 -22.181 1.00 55.03 110 TYR A CA 1
ATOM 883 C C . TYR A 1 110 ? 13.232 -22.213 -22.024 1.00 55.03 110 TYR A C 1
ATOM 885 O O . TYR A 1 110 ? 13.880 -21.562 -22.846 1.00 55.03 110 TYR A O 1
ATOM 893 N N . ARG A 1 111 ? 13.820 -22.829 -20.988 1.00 53.91 111 ARG A N 1
ATOM 894 C CA . ARG A 1 111 ? 15.275 -22.836 -20.772 1.00 53.91 111 ARG A CA 1
ATOM 895 C C . ARG A 1 111 ? 15.995 -23.716 -21.795 1.00 53.91 111 ARG A C 1
ATOM 897 O O . ARG A 1 111 ? 16.983 -23.280 -22.370 1.00 53.91 111 ARG A O 1
ATOM 904 N N . GLU A 1 112 ? 15.466 -24.902 -22.080 1.00 58.50 112 GLU A N 1
ATOM 905 C CA . GLU A 1 112 ? 16.020 -25.830 -23.075 1.00 58.50 112 GLU A CA 1
ATOM 906 C C . GLU A 1 112 ? 15.871 -25.285 -24.508 1.00 58.50 112 GLU A C 1
ATOM 908 O O . GLU A 1 112 ? 16.759 -25.438 -25.348 1.00 58.50 112 GLU A O 1
ATOM 913 N N . GLN A 1 113 ? 14.777 -24.567 -24.790 1.00 55.00 113 GLN A N 1
ATOM 914 C CA . GLN A 1 113 ? 14.613 -23.830 -26.043 1.00 55.00 113 GLN A CA 1
ATOM 915 C C . GLN A 1 113 ? 15.620 -22.682 -26.167 1.00 55.00 113 GLN A C 1
ATOM 917 O O . GLN A 1 113 ? 16.150 -22.484 -27.257 1.00 55.00 113 GLN A O 1
ATOM 922 N N . ALA A 1 114 ? 15.935 -21.967 -25.081 1.00 53.50 114 ALA A N 1
ATOM 923 C CA . ALA A 1 114 ? 16.976 -20.939 -25.079 1.00 53.50 114 ALA A CA 1
ATOM 924 C C . ALA A 1 114 ? 18.378 -21.533 -25.315 1.00 53.50 114 ALA A C 1
ATOM 926 O O . ALA A 1 114 ? 19.115 -21.012 -26.150 1.00 53.50 114 ALA A O 1
ATOM 927 N N . GLU A 1 115 ? 18.699 -22.666 -24.684 1.00 54.25 115 GLU A N 1
ATOM 928 C CA . GLU A 1 115 ? 19.963 -23.389 -24.897 1.00 54.25 115 GLU A CA 1
ATOM 929 C C . GLU A 1 115 ? 20.086 -23.921 -26.341 1.00 54.25 115 GLU A C 1
ATOM 931 O O . GLU A 1 115 ? 21.162 -23.861 -26.937 1.00 54.25 115 GLU A O 1
ATOM 936 N N . ARG A 1 116 ? 18.987 -24.348 -26.988 1.00 50.94 116 ARG A N 1
ATOM 937 C CA . ARG A 1 116 ? 19.004 -24.720 -28.422 1.00 50.94 116 ARG A CA 1
ATOM 938 C C . ARG A 1 116 ? 19.272 -23.549 -29.368 1.00 50.94 116 ARG A C 1
ATOM 940 O O . ARG A 1 116 ? 19.830 -23.776 -30.441 1.00 50.94 116 ARG A O 1
ATOM 947 N N . VAL A 1 117 ? 18.882 -22.324 -29.012 1.00 51.38 117 VAL A N 1
ATOM 948 C CA . VAL A 1 117 ? 19.235 -21.126 -29.801 1.00 51.38 117 VAL A CA 1
ATOM 949 C C . VAL A 1 117 ? 20.714 -20.760 -29.611 1.00 51.38 117 VAL A C 1
ATOM 951 O O . VAL A 1 117 ? 21.331 -20.180 -30.506 1.00 51.38 117 VAL A O 1
ATOM 954 N N . GLU A 1 118 ? 21.312 -21.159 -28.491 1.00 46.44 118 GLU A N 1
ATOM 955 C CA . GLU A 1 118 ? 22.668 -20.781 -28.095 1.00 46.44 118 GLU A CA 1
ATOM 956 C C . GLU A 1 118 ? 23.782 -21.628 -28.738 1.00 46.44 118 GLU A C 1
ATOM 958 O O . GLU A 1 118 ? 24.886 -21.137 -28.950 1.00 46.44 118 GLU A O 1
ATOM 963 N N . TYR A 1 119 ? 23.497 -22.852 -29.192 1.00 44.78 119 TYR A N 1
ATOM 964 C CA . TYR A 1 119 ? 24.470 -23.635 -29.977 1.00 44.78 119 TYR A CA 1
ATOM 965 C C . TYR A 1 119 ? 24.616 -23.178 -31.440 1.00 44.78 119 TYR A C 1
ATOM 967 O O . TYR A 1 119 ? 25.498 -23.658 -32.151 1.00 44.78 119 TYR A O 1
ATOM 975 N N . GLY A 1 120 ? 23.772 -22.248 -31.903 1.00 46.19 120 GLY A N 1
ATOM 976 C CA . GLY A 1 120 ? 23.852 -21.661 -33.247 1.00 46.19 120 GLY A CA 1
ATOM 977 C C . GLY A 1 120 ? 24.449 -20.253 -33.297 1.00 46.19 120 GLY A C 1
ATOM 978 O O . GLY A 1 120 ? 24.721 -19.746 -34.382 1.00 46.19 120 GLY A O 1
ATOM 979 N N . ASN A 1 121 ? 24.657 -19.611 -32.151 1.00 46.16 121 ASN A N 1
ATOM 980 C CA . ASN A 1 121 ? 25.227 -18.275 -32.063 1.00 46.16 121 ASN A CA 1
ATOM 981 C C . ASN A 1 121 ? 26.145 -18.262 -30.852 1.00 46.16 121 ASN A C 1
ATOM 983 O O . ASN A 1 121 ? 25.663 -18.299 -29.727 1.00 46.16 121 ASN A O 1
ATOM 987 N N . VAL A 1 122 ? 27.455 -18.214 -31.095 1.00 47.06 122 VAL A N 1
ATOM 988 C CA . VAL A 1 122 ? 28.474 -18.043 -30.057 1.00 47.06 122 VAL A CA 1
ATOM 989 C C . VAL A 1 122 ? 28.188 -16.717 -29.347 1.00 47.06 122 VAL A C 1
ATOM 991 O O . VAL A 1 122 ? 28.596 -15.649 -29.803 1.00 47.06 122 VAL A O 1
ATOM 994 N N . ALA A 1 123 ? 27.396 -16.779 -28.278 1.00 47.19 123 ALA A N 1
ATOM 995 C CA . ALA A 1 123 ? 27.055 -15.638 -27.459 1.00 47.19 123 ALA A CA 1
ATOM 996 C C . ALA A 1 123 ? 28.320 -15.224 -26.710 1.00 47.19 123 ALA A C 1
ATOM 998 O O . ALA A 1 123 ? 28.897 -15.985 -25.936 1.00 47.19 123 ALA A O 1
ATOM 999 N N . PHE A 1 124 ? 28.780 -14.013 -26.994 1.00 45.31 124 PHE A N 1
ATOM 1000 C CA . PHE A 1 124 ? 29.817 -13.346 -26.229 1.00 45.31 124 PHE A CA 1
ATOM 1001 C C . PHE A 1 124 ? 29.245 -13.083 -24.829 1.00 45.31 124 PHE A C 1
ATOM 1003 O O . PHE A 1 124 ? 28.454 -12.157 -24.641 1.00 45.31 124 PHE A O 1
ATOM 1010 N N . TYR A 1 125 ? 29.562 -13.961 -23.877 1.00 42.91 125 TYR A N 1
ATOM 1011 C CA . TYR A 1 125 ? 29.183 -13.809 -22.476 1.00 42.91 125 TYR A CA 1
ATOM 1012 C C . TYR A 1 125 ? 29.908 -12.589 -21.900 1.00 42.91 125 TYR A C 1
ATOM 1014 O O . TYR A 1 125 ? 31.097 -12.642 -21.600 1.00 42.91 125 TYR A O 1
ATOM 1022 N N . ASP A 1 126 ? 29.193 -11.473 -21.777 1.00 53.66 126 ASP A N 1
ATOM 1023 C CA . ASP A 1 126 ? 29.635 -10.327 -20.987 1.00 53.66 126 ASP A CA 1
ATOM 1024 C C . ASP A 1 126 ? 29.376 -10.643 -19.504 1.00 53.66 126 ASP A C 1
ATOM 1026 O O . ASP A 1 126 ? 28.228 -10.705 -19.049 1.00 53.66 126 ASP A O 1
ATOM 1030 N N . GLU A 1 127 ? 30.463 -10.878 -18.762 1.00 50.53 127 GLU A N 1
ATOM 1031 C CA . GLU A 1 127 ? 30.511 -11.251 -17.338 1.00 50.53 127 GLU A CA 1
ATOM 1032 C C . GLU A 1 127 ? 29.759 -10.280 -16.405 1.00 50.53 127 GLU A C 1
ATOM 1034 O O . GLU A 1 127 ? 29.526 -10.577 -15.233 1.00 50.53 127 GLU A O 1
ATOM 1039 N N . THR A 1 128 ? 29.332 -9.118 -16.904 1.00 53.78 128 THR A N 1
ATOM 1040 C CA . THR A 1 128 ? 28.535 -8.143 -16.147 1.00 53.78 128 THR A CA 1
ATOM 1041 C C . THR A 1 128 ? 27.061 -8.522 -15.978 1.00 53.78 128 THR A C 1
ATOM 1043 O O . THR A 1 128 ? 26.381 -7.943 -15.129 1.00 53.78 128 THR A O 1
ATOM 1046 N N . SER A 1 129 ? 26.554 -9.495 -16.743 1.00 49.00 129 SER A N 1
ATOM 1047 C CA . SER A 1 129 ? 25.166 -9.975 -16.630 1.00 49.00 129 SER A CA 1
ATOM 1048 C C . SER A 1 129 ? 24.990 -11.153 -15.666 1.00 49.00 129 SER A C 1
ATOM 1050 O O . SER A 1 129 ? 23.865 -11.633 -15.517 1.00 49.00 129 SER A O 1
ATOM 1052 N N . ASP A 1 130 ? 26.065 -11.611 -15.016 1.00 61.62 130 ASP A N 1
ATOM 1053 C CA . ASP A 1 130 ? 26.019 -12.688 -14.027 1.00 61.62 130 ASP A CA 1
ATOM 1054 C C . ASP A 1 130 ? 25.347 -12.200 -12.724 1.00 61.62 130 ASP A C 1
ATOM 1056 O O . ASP A 1 130 ? 25.926 -11.383 -11.998 1.00 61.62 130 ASP A O 1
ATOM 1060 N N . PRO A 1 131 ? 24.126 -12.670 -12.394 1.00 55.62 131 PRO A N 1
ATOM 1061 C CA . PRO A 1 131 ? 23.434 -12.275 -11.170 1.00 55.62 131 PRO A CA 1
ATOM 1062 C C . PRO A 1 131 ? 24.173 -12.719 -9.897 1.00 55.62 131 PRO A C 1
ATOM 1064 O O . PRO A 1 131 ? 23.951 -12.119 -8.845 1.00 55.62 131 PRO A O 1
ATOM 1067 N N . GLU A 1 132 ? 25.075 -13.703 -9.985 1.00 57.97 132 GLU A N 1
ATOM 1068 C CA . GLU A 1 132 ? 25.893 -14.165 -8.858 1.00 57.97 132 GLU A CA 1
ATOM 1069 C C . GLU A 1 132 ? 27.095 -13.248 -8.586 1.00 57.97 132 GLU A C 1
ATOM 1071 O O . GLU A 1 132 ? 27.669 -13.282 -7.496 1.00 57.97 132 GLU A O 1
ATOM 1076 N N . ARG A 1 133 ? 27.447 -12.345 -9.519 1.00 64.31 133 ARG A N 1
ATOM 1077 C CA . ARG A 1 133 ? 28.524 -11.360 -9.315 1.00 64.31 133 ARG A CA 1
ATOM 1078 C C . ARG A 1 133 ? 28.234 -10.456 -8.118 1.00 64.31 133 ARG A C 1
ATOM 1080 O O . ARG A 1 133 ? 29.142 -10.171 -7.345 1.00 64.31 133 ARG A O 1
ATOM 1087 N N . PHE A 1 134 ? 26.981 -10.028 -7.952 1.00 62.53 134 PHE A N 1
ATOM 1088 C CA . PHE A 1 134 ? 26.571 -9.164 -6.839 1.00 62.53 134 PHE A CA 1
ATOM 1089 C C . PHE A 1 134 ? 26.748 -9.852 -5.481 1.00 62.53 134 PHE A C 1
ATOM 1091 O O . PHE A 1 134 ? 27.216 -9.224 -4.536 1.00 62.53 134 PHE A O 1
ATOM 1098 N N . PHE A 1 135 ? 26.410 -11.141 -5.390 1.00 60.31 135 PHE A N 1
ATOM 1099 C CA . PHE A 1 135 ? 26.565 -11.916 -4.159 1.00 60.31 135 PHE A CA 1
ATOM 1100 C C . PHE A 1 135 ? 28.035 -12.226 -3.865 1.00 60.31 135 PHE A C 1
ATOM 1102 O O . PHE A 1 135 ? 28.460 -12.086 -2.725 1.00 60.31 135 PHE A O 1
ATOM 1109 N N . ARG A 1 136 ? 28.836 -12.519 -4.896 1.00 67.25 136 ARG A N 1
ATOM 1110 C CA . ARG A 1 136 ? 30.288 -12.713 -4.764 1.00 67.25 136 ARG A CA 1
ATOM 1111 C C . ARG A 1 136 ? 31.010 -11.448 -4.287 1.00 67.25 136 ARG A C 1
ATOM 1113 O O . ARG A 1 136 ? 31.838 -11.520 -3.389 1.00 67.25 136 ARG A O 1
ATOM 1120 N N . GLU A 1 137 ? 30.665 -10.290 -4.850 1.00 64.94 137 GLU A N 1
ATOM 1121 C CA . GLU A 1 137 ? 31.239 -8.984 -4.482 1.00 64.94 137 GLU A CA 1
ATOM 1122 C C . GLU A 1 137 ? 30.802 -8.551 -3.065 1.00 64.94 137 GLU A C 1
ATOM 1124 O O . GLU A 1 137 ? 31.581 -7.949 -2.324 1.00 64.94 137 GLU A O 1
ATOM 1129 N N . LEU A 1 138 ? 29.582 -8.914 -2.649 1.00 62.28 138 LEU A N 1
ATOM 1130 C CA . LEU A 1 138 ? 29.108 -8.749 -1.270 1.00 62.28 138 LEU A CA 1
ATOM 1131 C C . LEU A 1 138 ? 29.852 -9.649 -0.279 1.00 62.28 138 LEU A C 1
ATOM 1133 O O . LEU A 1 138 ? 30.262 -9.164 0.775 1.00 62.28 138 LEU A O 1
ATOM 1137 N N . ASP A 1 139 ? 30.042 -10.926 -0.607 1.00 65.50 139 ASP A N 1
ATOM 1138 C CA . ASP A 1 139 ? 30.744 -11.881 0.256 1.00 65.50 139 ASP A CA 1
ATOM 1139 C C . ASP A 1 139 ? 32.235 -11.526 0.395 1.00 65.50 139 ASP A C 1
ATOM 1141 O O . ASP A 1 139 ? 32.773 -11.559 1.505 1.00 65.50 139 ASP A O 1
ATOM 1145 N N . GLU A 1 140 ? 32.884 -11.075 -0.686 1.00 65.44 140 GLU A N 1
ATOM 1146 C CA . GLU A 1 140 ? 34.257 -10.547 -0.658 1.00 65.44 140 GLU A CA 1
ATOM 1147 C C . GLU A 1 140 ? 34.367 -9.262 0.177 1.00 65.44 140 GLU A C 1
ATOM 1149 O O . GLU A 1 140 ? 35.297 -9.122 0.974 1.00 65.44 140 GLU A O 1
ATOM 1154 N N . SER A 1 141 ? 33.401 -8.341 0.060 1.00 64.44 141 SER A N 1
ATOM 1155 C CA . SER A 1 141 ? 33.381 -7.101 0.850 1.00 64.44 141 SER A CA 1
ATOM 1156 C C . SER A 1 141 ? 33.120 -7.337 2.341 1.00 64.44 141 SER A C 1
ATOM 1158 O O . SER A 1 141 ? 33.480 -6.487 3.159 1.00 64.44 141 SER A O 1
ATOM 1160 N N . LEU A 1 142 ? 32.467 -8.443 2.701 1.00 63.44 142 LEU A N 1
ATOM 1161 C CA . LEU A 1 142 ? 32.128 -8.796 4.081 1.00 63.44 142 LEU A CA 1
ATOM 1162 C C . LEU A 1 142 ? 33.092 -9.829 4.689 1.00 63.44 142 LEU A C 1
ATOM 1164 O O . LEU A 1 142 ? 32.950 -10.170 5.864 1.00 63.44 142 LEU A O 1
ATOM 1168 N N . GLY A 1 143 ? 34.089 -10.294 3.928 1.00 54.44 143 GLY A N 1
ATOM 1169 C CA . GLY A 1 143 ? 35.090 -11.261 4.385 1.00 54.44 143 GLY A CA 1
ATOM 1170 C C . GLY A 1 143 ? 34.520 -12.653 4.669 1.00 54.44 143 GLY A C 1
ATOM 1171 O O . GLY A 1 143 ? 35.081 -13.390 5.482 1.00 54.44 143 GLY A O 1
ATOM 1172 N N . PHE A 1 144 ? 33.398 -13.013 4.042 1.00 52.19 144 PHE A N 1
ATOM 1173 C CA . PHE A 1 144 ? 32.765 -14.309 4.246 1.00 52.19 144 PHE A CA 1
ATOM 1174 C C . PHE A 1 144 ? 33.385 -15.341 3.297 1.00 52.19 144 PHE A C 1
ATOM 1176 O O . PHE A 1 144 ? 33.141 -15.331 2.095 1.00 52.19 144 PHE A O 1
ATOM 1183 N N . VAL A 1 145 ? 34.221 -16.232 3.833 1.00 56.91 145 VAL A N 1
ATOM 1184 C CA . VAL A 1 145 ? 34.769 -17.369 3.077 1.00 56.91 145 VAL A CA 1
ATOM 1185 C C . VAL A 1 145 ? 33.741 -18.507 3.116 1.00 56.91 145 VAL A C 1
ATOM 1187 O O . VAL A 1 145 ? 33.408 -18.961 4.216 1.00 56.91 145 VAL A O 1
ATOM 1190 N N . PRO A 1 146 ? 33.234 -19.008 1.974 1.00 47.16 146 PRO A N 1
ATOM 1191 C CA . PRO A 1 146 ? 32.325 -20.146 1.973 1.00 47.16 146 PRO A CA 1
ATOM 1192 C C . PRO A 1 146 ? 33.041 -21.388 2.516 1.00 47.16 146 PRO A C 1
ATOM 1194 O O . PRO A 1 146 ? 34.098 -21.780 2.021 1.00 47.16 146 PRO A O 1
ATOM 1197 N N . ALA A 1 147 ? 32.473 -22.021 3.543 1.00 45.12 147 ALA A N 1
ATOM 1198 C CA . ALA A 1 147 ? 32.957 -23.306 4.030 1.00 45.12 147 ALA A CA 1
ATOM 1199 C C . ALA A 1 147 ? 32.716 -24.380 2.958 1.00 45.12 147 ALA A C 1
ATOM 1201 O O . ALA A 1 147 ? 31.570 -24.680 2.622 1.00 45.12 147 ALA A O 1
ATOM 1202 N N . HIS A 1 148 ? 33.800 -24.951 2.430 1.00 44.31 148 HIS A N 1
ATOM 1203 C CA . HIS A 1 148 ? 33.747 -26.159 1.615 1.00 44.31 148 HIS A CA 1
ATOM 1204 C C . HIS A 1 148 ? 33.296 -27.337 2.493 1.00 44.31 148 HIS A C 1
ATOM 1206 O O . HIS A 1 148 ? 33.981 -27.676 3.460 1.00 44.31 148 HIS A O 1
ATOM 1212 N N . TRP A 1 149 ? 32.168 -27.951 2.137 1.00 39.03 149 TRP A N 1
ATOM 1213 C CA . TRP A 1 149 ? 31.790 -29.302 2.553 1.00 39.03 149 TRP A CA 1
ATOM 1214 C C . TRP A 1 149 ? 31.674 -30.165 1.303 1.00 39.03 149 TRP A C 1
ATOM 1216 O O . TRP A 1 149 ? 31.031 -29.690 0.337 1.00 39.03 149 TRP A O 1
#

Sequence (149 aa):
MTLTAEEIANQKRVLKNQREKQHYQNINKELEKLGKQLPNPAGGKLSKIETLKLANKYLESLKKMLNEKEDIKPMATGPRKIKVEPEWIAQPVVAKQEKVKSIKMEILEYREQAERVEYGNVAFYDETSDPERFFRELDESLGFVPAHW

InterPro domains:
  IPR011598 Myc-type, basic helix-loop-helix (bHLH) domain [PF00010] (12-63)
  IPR011598 Myc-type, basic helix-loop-helix (bHLH) domain [PS50888] (11-62)
  IPR011598 Myc-type, basic helix-loop-helix (bHLH) domain [SM00353] (17-68)
  IPR036638 Helix-loop-helix DNA-binding domain superfamily [G3DSA:4.10.280.10] (3-68)
  IPR036638 Helix-loop-helix DNA-binding domain superfamily [SSF47459] (10-76)
  IPR050283 E-box Binding Transcriptional Regulators [PTHR23349] (9-92)

Foldseek 3Di:
DDDDPVRVVVVVVVVVVVVVVVVVVVVVVVLVVLQVPFDDPVPDDDDSVRSVVRSVVVVVVVVCVVVVVVPPDDDDDDDDPPPDPDCVVPDPPPVCVVVVVVVVVVVVVVVVVVVVVCVVDVDPDDVVPPPCVVVVVVCVVVVPDDDDD

Secondary structure (DSSP, 8-state):
-PPPHHHHHHHHHHHHHHHHHHHHHHHHHHHHHHHHHS--TT-SPPPHHHHHHHHHHHHHHHHHHHHHGGGS--S-----------GGGG--TTTTHHHHHHHHHHHHHHHHHHHHHHTTS-----GGG-THHHHHHHHHHHT------